Protein AF-A0A1Q7YDX2-F1 (afdb_monomer_lite)

Structure (mmCIF, N/CA/C/O backbone):
data_AF-A0A1Q7YDX2-F1
#
_entry.id   AF-A0A1Q7YDX2-F1
#
loop_
_atom_site.group_PDB
_atom_site.id
_atom_site.type_symbol
_atom_site.label_atom_id
_atom_site.label_alt_id
_atom_site.label_comp_id
_atom_site.label_asym_id
_atom_site.label_entity_id
_atom_site.label_seq_id
_atom_site.pdbx_PDB_ins_code
_atom_site.Cartn_x
_atom_site.Cartn_y
_atom_site.Cartn_z
_atom_site.occupancy
_atom_site.B_iso_or_equiv
_atom_site.auth_seq_id
_atom_site.auth_comp_id
_atom_site.auth_asym_id
_atom_site.auth_atom_id
_atom_site.pdbx_PDB_model_num
ATOM 1 N N . MET A 1 1 ? 14.168 -2.335 -15.732 1.00 57.78 1 MET A N 1
ATOM 2 C CA . MET A 1 1 ? 13.515 -3.150 -14.686 1.00 57.78 1 MET A CA 1
ATOM 3 C C . MET A 1 1 ? 12.551 -2.227 -13.967 1.00 57.78 1 MET A C 1
ATOM 5 O O . MET A 1 1 ? 13.003 -1.239 -13.409 1.00 57.78 1 MET A O 1
ATOM 9 N N . SER A 1 2 ? 11.249 -2.448 -14.109 1.00 68.25 2 SER A N 1
ATOM 10 C CA . SER A 1 2 ? 10.223 -1.644 -13.439 1.00 68.25 2 SER A CA 1
ATOM 11 C C . SER A 1 2 ? 10.241 -1.910 -11.932 1.00 68.25 2 SER A C 1
ATOM 13 O O . SER A 1 2 ? 10.353 -3.065 -11.521 1.00 68.25 2 SER A O 1
ATOM 15 N N . ASN A 1 3 ? 10.163 -0.854 -11.122 1.00 91.69 3 ASN A N 1
ATOM 16 C CA . ASN A 1 3 ? 10.216 -0.933 -9.663 1.00 91.69 3 ASN A CA 1
ATOM 17 C C . ASN A 1 3 ? 8.799 -0.799 -9.094 1.00 91.69 3 ASN A C 1
ATOM 19 O O . ASN A 1 3 ? 8.100 0.163 -9.413 1.00 91.69 3 ASN A O 1
ATOM 23 N N . ILE A 1 4 ? 8.373 -1.772 -8.288 1.00 95.00 4 ILE A N 1
ATOM 24 C CA . ILE A 1 4 ? 7.076 -1.754 -7.608 1.00 95.00 4 ILE A CA 1
ATOM 25 C C . ILE A 1 4 ? 7.323 -1.597 -6.115 1.00 95.00 4 ILE A C 1
ATOM 27 O O . ILE A 1 4 ? 8.067 -2.372 -5.516 1.00 95.00 4 ILE A O 1
ATOM 31 N N . ARG A 1 5 ? 6.645 -0.625 -5.507 1.00 95.94 5 ARG A N 1
ATOM 32 C CA . ARG A 1 5 ? 6.609 -0.435 -4.058 1.00 95.94 5 ARG A CA 1
ATOM 33 C C . ARG A 1 5 ? 5.171 -0.401 -3.583 1.00 95.94 5 ARG A C 1
ATOM 35 O O . ARG A 1 5 ? 4.307 0.172 -4.241 1.00 95.94 5 ARG A O 1
ATOM 42 N N . VAL A 1 6 ? 4.919 -0.989 -2.424 1.00 97.50 6 VAL A N 1
ATOM 43 C CA . VAL A 1 6 ? 3.610 -0.937 -1.773 1.00 97.50 6 VAL A CA 1
ATOM 44 C C . VAL A 1 6 ? 3.765 -0.306 -0.400 1.00 97.50 6 VAL A C 1
ATOM 46 O O . VAL A 1 6 ? 4.708 -0.605 0.332 1.00 97.50 6 VAL A O 1
ATOM 49 N N . GLU A 1 7 ? 2.874 0.616 -0.056 1.00 97.31 7 GLU A N 1
ATOM 50 C CA . GLU A 1 7 ? 2.986 1.370 1.189 1.00 97.31 7 GLU A CA 1
ATOM 51 C C . GLU A 1 7 ? 1.631 1.735 1.791 1.00 97.31 7 GLU A C 1
ATOM 53 O O . GLU A 1 7 ? 0.619 1.806 1.099 1.00 97.31 7 GLU A O 1
ATOM 58 N N . VAL A 1 8 ? 1.614 1.973 3.100 1.00 97.62 8 VAL A N 1
ATOM 59 C CA . VAL A 1 8 ? 0.503 2.598 3.819 1.00 97.62 8 VAL A CA 1
ATOM 60 C C . VAL A 1 8 ? 0.968 3.939 4.352 1.00 97.62 8 VAL A C 1
ATOM 62 O O . VAL A 1 8 ? 1.908 3.986 5.137 1.00 97.62 8 VAL A O 1
ATOM 65 N N . ASN A 1 9 ? 0.270 5.010 3.989 1.00 95.75 9 ASN A N 1
ATOM 66 C CA . ASN A 1 9 ? 0.516 6.361 4.479 1.00 95.75 9 ASN A CA 1
ATOM 67 C C . ASN A 1 9 ? -0.577 6.786 5.468 1.00 95.75 9 ASN A C 1
ATOM 69 O O . ASN A 1 9 ? -1.771 6.623 5.205 1.00 95.75 9 ASN A O 1
ATOM 73 N N . CYS A 1 10 ? -0.168 7.339 6.611 1.00 94.69 10 CYS A N 1
ATOM 74 C CA . CYS A 1 10 ? -1.047 7.919 7.624 1.00 94.69 10 CYS A CA 1
ATOM 75 C C . CYS A 1 10 ? -1.094 9.447 7.490 1.00 94.69 10 CYS A C 1
ATOM 77 O O . CYS A 1 10 ? -0.132 10.153 7.798 1.00 94.69 10 CYS A O 1
ATOM 79 N N . TYR A 1 11 ? -2.244 9.982 7.089 1.00 91.56 11 TYR A N 1
ATOM 80 C CA . TYR A 1 11 ? -2.476 11.421 7.007 1.00 91.56 11 TYR A CA 1
ATOM 81 C C . TYR A 1 11 ? -3.128 11.910 8.302 1.00 91.56 11 TYR A C 1
ATOM 83 O O . TYR A 1 11 ? -4.347 11.867 8.473 1.00 91.56 11 TYR A O 1
ATOM 91 N N . LYS A 1 12 ? -2.299 12.384 9.242 1.00 86.12 12 LYS A N 1
ATOM 92 C CA . LYS A 1 12 ? -2.727 12.780 10.602 1.00 86.12 12 LYS A CA 1
ATOM 93 C C . LYS A 1 12 ? -3.810 13.859 10.613 1.00 86.12 12 LYS A C 1
ATOM 95 O O . LYS A 1 12 ? -4.723 13.788 11.429 1.00 86.12 12 LYS A O 1
ATOM 100 N N . GLN A 1 13 ? -3.727 14.826 9.700 1.00 87.12 13 GLN A N 1
ATOM 101 C CA . GLN A 1 13 ? -4.675 15.943 9.608 1.00 87.12 13 GLN A CA 1
ATOM 102 C C . GLN A 1 13 ? -6.097 15.468 9.282 1.00 87.12 13 GLN A C 1
ATOM 104 O O . GLN A 1 13 ? -7.056 15.963 9.867 1.00 87.12 13 GLN A O 1
ATOM 109 N N . SER A 1 14 ? -6.234 14.472 8.403 1.00 85.94 14 SER A N 1
ATOM 110 C CA . SER A 1 14 ? -7.525 13.902 8.002 1.00 85.94 14 SER A CA 1
ATOM 111 C C . SER A 1 14 ? -7.885 12.616 8.752 1.00 85.94 14 SER A C 1
ATOM 113 O O . SER A 1 14 ? -8.965 12.072 8.540 1.00 85.94 14 SER A O 1
ATOM 115 N N . LYS A 1 15 ? -7.003 12.121 9.636 1.00 84.69 15 LYS A N 1
ATOM 116 C CA . LYS A 1 15 ? -7.115 10.811 10.306 1.00 84.69 15 LYS A CA 1
ATOM 117 C C . LYS A 1 15 ? -7.347 9.660 9.314 1.00 84.69 15 LYS A C 1
ATOM 119 O O . LYS A 1 15 ? -8.044 8.695 9.625 1.00 84.69 15 LYS A O 1
ATOM 124 N N . GLN A 1 16 ? -6.769 9.767 8.118 1.00 92.38 16 GLN A N 1
ATOM 125 C CA . GLN A 1 16 ? -6.924 8.782 7.051 1.00 92.38 16 GLN A CA 1
ATOM 126 C C . GLN A 1 16 ? -5.686 7.903 6.921 1.00 92.38 16 GLN A C 1
ATOM 128 O O . GLN A 1 16 ? -4.556 8.360 7.079 1.00 92.38 16 GLN A O 1
ATOM 133 N N . TYR A 1 17 ? -5.924 6.642 6.581 1.00 95.62 17 TYR A N 1
ATOM 134 C CA . TYR A 1 17 ? -4.894 5.708 6.153 1.00 95.62 17 TYR A CA 1
ATOM 135 C C . TYR A 1 17 ? -5.124 5.414 4.677 1.00 95.62 17 TYR A C 1
ATOM 137 O O . TYR A 1 17 ? -6.256 5.140 4.286 1.00 95.62 17 TYR A O 1
ATOM 145 N N . VAL A 1 18 ? -4.069 5.470 3.872 1.00 96.62 18 VAL A N 1
ATOM 146 C CA . VAL A 1 18 ? -4.129 5.202 2.432 1.00 96.62 18 VAL A CA 1
ATOM 147 C C . VAL A 1 18 ? -3.132 4.103 2.121 1.00 96.62 18 VAL A C 1
ATOM 149 O O . VAL A 1 18 ? -1.957 4.251 2.436 1.00 96.62 18 VAL A O 1
ATOM 152 N N . ALA A 1 19 ? -3.596 3.007 1.528 1.00 96.94 19 ALA A N 1
ATOM 153 C CA . ALA A 1 19 ? -2.707 1.994 0.967 1.00 96.94 19 ALA A CA 1
ATOM 154 C C . ALA A 1 19 ? -2.435 2.343 -0.501 1.00 96.94 19 ALA A C 1
ATOM 156 O O . ALA A 1 19 ? -3.355 2.735 -1.217 1.00 96.94 19 ALA A O 1
ATOM 157 N N . MET A 1 20 ? -1.191 2.229 -0.952 1.00 97.06 20 MET A N 1
ATOM 158 C CA .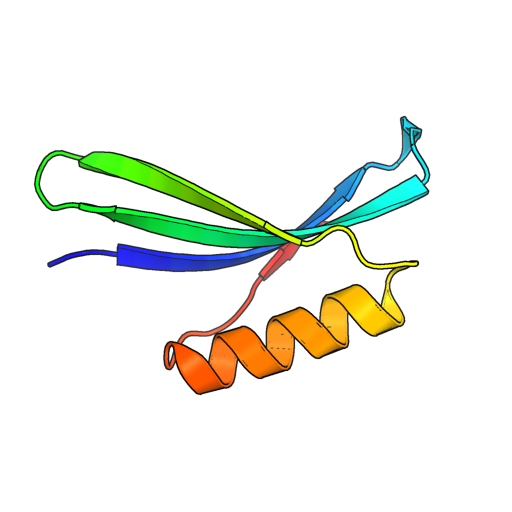 MET A 1 20 ? -0.765 2.649 -2.283 1.00 97.06 20 MET A CA 1
ATOM 159 C C . MET A 1 20 ? 0.116 1.590 -2.935 1.00 97.06 20 MET A C 1
ATOM 161 O O . MET A 1 20 ? 0.939 0.963 -2.269 1.00 97.06 20 MET A O 1
ATOM 165 N N . VAL A 1 21 ? -0.039 1.430 -4.247 1.00 97.06 21 VAL A N 1
ATOM 166 C CA . VAL A 1 21 ? 0.943 0.774 -5.119 1.00 97.06 21 VAL A CA 1
ATOM 167 C C . VAL A 1 21 ? 1.609 1.868 -5.935 1.00 97.06 21 VAL A C 1
ATOM 169 O O . VAL A 1 21 ? 0.913 2.643 -6.588 1.00 97.06 21 VAL A O 1
ATOM 172 N N . LEU A 1 22 ? 2.933 1.932 -5.892 1.00 95.56 22 LEU A N 1
ATOM 173 C CA . LEU A 1 22 ? 3.771 2.827 -6.677 1.00 95.56 22 LEU A CA 1
ATOM 174 C C . LEU A 1 22 ? 4.510 1.991 -7.716 1.00 95.56 22 LEU A C 1
ATOM 176 O O . LEU A 1 22 ? 5.202 1.036 -7.367 1.00 95.56 22 LEU A O 1
ATOM 180 N N . TYR A 1 23 ? 4.356 2.356 -8.981 1.00 94.25 23 TYR A N 1
ATOM 181 C CA . TYR A 1 23 ? 5.060 1.752 -10.102 1.00 94.25 23 TYR A CA 1
ATOM 182 C C . TYR A 1 23 ? 5.949 2.809 -10.739 1.00 94.25 23 TYR A C 1
ATOM 184 O O . TYR A 1 23 ? 5.451 3.868 -11.116 1.00 94.25 23 TYR A O 1
ATOM 192 N N . THR A 1 24 ? 7.235 2.508 -10.886 1.00 94.19 24 THR A N 1
ATOM 193 C CA . THR A 1 24 ? 8.171 3.327 -11.658 1.00 94.19 24 THR A CA 1
ATOM 194 C C . THR A 1 24 ? 8.679 2.524 -12.846 1.00 94.19 24 THR A C 1
ATOM 196 O O . THR A 1 24 ? 9.176 1.403 -12.688 1.00 94.19 24 THR A O 1
ATOM 199 N N . ASP A 1 25 ? 8.529 3.086 -14.041 1.00 92.25 25 ASP A N 1
ATOM 200 C CA . ASP A 1 25 ? 8.963 2.462 -15.285 1.00 92.25 25 ASP A CA 1
ATOM 201 C C . ASP A 1 25 ? 10.471 2.676 -15.545 1.00 92.25 25 ASP A C 1
ATOM 203 O O . ASP A 1 25 ? 11.211 3.205 -14.716 1.00 92.25 25 ASP A O 1
ATOM 207 N N . MET A 1 26 ? 10.959 2.235 -16.707 1.00 91.62 26 MET A N 1
ATOM 208 C CA . MET A 1 26 ? 12.378 2.375 -17.068 1.00 91.62 26 MET A CA 1
ATOM 209 C C . MET A 1 26 ? 12.790 3.806 -17.440 1.00 91.62 26 MET A C 1
ATOM 211 O O . MET A 1 26 ? 13.984 4.091 -17.481 1.00 91.62 26 MET A O 1
ATOM 215 N N . ASN A 1 27 ? 11.825 4.689 -17.691 1.00 92.88 27 ASN A N 1
ATOM 216 C CA . ASN A 1 27 ? 12.028 6.098 -18.007 1.00 92.88 27 ASN A CA 1
ATOM 217 C C . ASN A 1 27 ? 11.913 6.993 -16.759 1.00 92.88 27 ASN A C 1
ATOM 219 O O . ASN A 1 27 ? 11.973 8.215 -16.874 1.00 92.88 27 ASN A O 1
ATOM 223 N N . ASN A 1 28 ? 11.791 6.394 -15.566 1.00 88.31 28 ASN A N 1
ATOM 224 C CA . ASN A 1 28 ? 11.499 7.056 -14.291 1.00 88.31 28 ASN A CA 1
ATO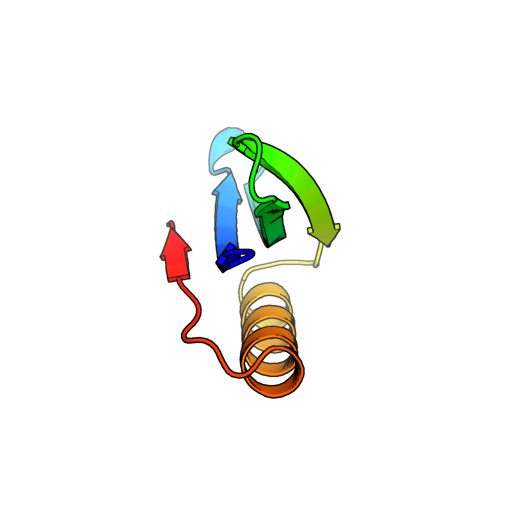M 225 C C . ASN A 1 28 ? 10.105 7.703 -14.218 1.00 88.31 28 ASN A C 1
ATOM 227 O O . ASN A 1 28 ? 9.846 8.525 -13.335 1.00 88.31 28 ASN A O 1
ATOM 231 N N . GLU A 1 29 ? 9.182 7.320 -15.097 1.00 93.56 29 GLU A N 1
ATOM 232 C CA . GLU A 1 29 ? 7.787 7.730 -14.999 1.00 93.56 29 GLU A CA 1
ATOM 233 C C . GLU A 1 29 ? 7.107 6.942 -13.882 1.00 93.56 29 GLU A C 1
ATOM 235 O O . GLU A 1 29 ? 7.281 5.728 -13.756 1.00 93.56 29 GLU A O 1
ATOM 240 N N . THR A 1 30 ? 6.347 7.642 -13.038 1.00 93.31 30 THR A N 1
ATOM 241 C CA . THR A 1 30 ? 5.715 7.044 -11.859 1.00 93.31 30 THR A CA 1
ATOM 242 C C . THR A 1 30 ? 4.199 7.088 -11.970 1.00 93.31 30 THR A C 1
ATOM 244 O O . THR A 1 30 ? 3.612 8.142 -12.210 1.00 93.31 30 THR A O 1
ATOM 247 N N . ALA A 1 31 ? 3.564 5.945 -11.731 1.00 94.44 31 ALA A N 1
ATOM 248 C CA . ALA A 1 31 ? 2.124 5.813 -11.579 1.00 94.44 31 ALA A CA 1
ATOM 249 C C . ALA A 1 31 ? 1.790 5.307 -10.174 1.00 94.44 31 ALA A C 1
ATOM 251 O O . ALA A 1 31 ? 2.584 4.610 -9.537 1.00 94.44 31 ALA A O 1
ATOM 252 N N . SER A 1 32 ? 0.596 5.651 -9.690 1.00 95.19 32 SER A N 1
ATOM 253 C CA . SER A 1 32 ? 0.126 5.185 -8.390 1.00 95.19 32 SER A CA 1
ATOM 254 C C . SER A 1 32 ? -1.331 4.751 -8.428 1.00 95.19 32 SER A C 1
ATOM 256 O O . SER A 1 32 ? -2.146 5.345 -9.134 1.00 95.19 32 SER A O 1
ATOM 258 N N . VAL A 1 33 ? -1.649 3.723 -7.645 1.00 96.56 33 VAL A N 1
ATOM 259 C CA . VAL A 1 33 ? -3.025 3.313 -7.349 1.00 96.56 33 VAL A CA 1
ATOM 260 C C . VAL A 1 33 ? -3.244 3.467 -5.852 1.00 96.56 33 VAL A C 1
ATOM 262 O O . VAL A 1 33 ? -2.524 2.855 -5.062 1.00 96.56 33 VAL A O 1
ATOM 265 N N . CYS A 1 34 ? -4.235 4.272 -5.472 1.00 96.25 34 CYS A N 1
ATOM 266 C CA . CYS A 1 34 ? -4.565 4.573 -4.080 1.00 96.25 34 CYS A CA 1
ATOM 267 C C . CYS A 1 34 ? -5.844 3.858 -3.645 1.00 96.25 34 CYS A C 1
ATOM 269 O O . CYS A 1 34 ? -6.867 3.911 -4.327 1.00 96.25 34 CYS A O 1
ATOM 271 N N . TYR A 1 35 ? -5.803 3.269 -2.456 1.00 96.44 35 TYR A N 1
ATOM 272 C CA . TYR A 1 35 ? -6.945 2.693 -1.762 1.00 96.44 35 TYR A CA 1
ATOM 273 C C . TYR A 1 35 ? -7.200 3.493 -0.487 1.00 96.44 35 TYR A C 1
ATOM 275 O O . TYR A 1 35 ? -6.265 3.765 0.268 1.00 96.44 35 TYR A O 1
ATOM 283 N N . TYR A 1 36 ? -8.467 3.822 -0.224 1.00 95.31 36 TYR A N 1
ATOM 284 C CA . TYR A 1 36 ? -8.902 4.647 0.912 1.00 95.31 36 TYR A CA 1
ATOM 285 C C . TYR A 1 36 ? -9.695 3.817 1.940 1.00 95.31 36 TYR A C 1
ATOM 287 O O . TYR A 1 36 ? -10.916 3.943 2.036 1.00 95.31 36 TYR A O 1
ATOM 295 N N . PRO A 1 37 ? -9.035 2.914 2.682 1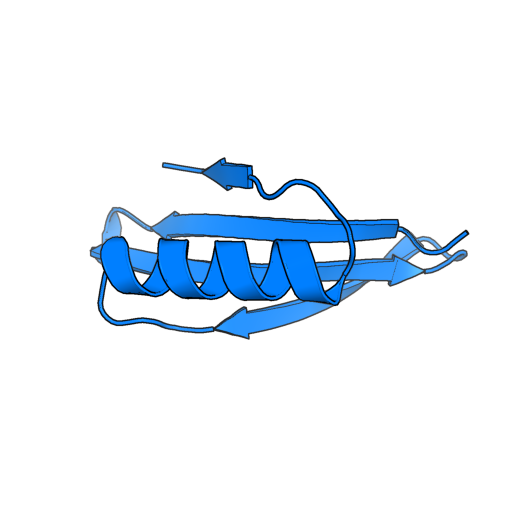.00 94.06 37 PRO A N 1
ATOM 296 C CA . PRO A 1 37 ? -9.678 2.073 3.682 1.00 94.06 37 PRO A CA 1
ATOM 297 C C . PRO A 1 37 ? -10.154 2.864 4.903 1.00 94.06 37 PRO A C 1
ATOM 299 O O . PRO A 1 37 ? -9.604 3.902 5.278 1.00 94.06 37 PRO A O 1
ATOM 302 N N . THR A 1 38 ? -11.134 2.303 5.608 1.00 91.50 38 THR A N 1
ATOM 303 C CA . THR A 1 38 ? -11.644 2.858 6.866 1.00 91.50 38 THR A CA 1
ATOM 304 C C . THR A 1 38 ? -10.713 2.504 8.036 1.00 91.50 38 THR A C 1
ATOM 306 O O . THR A 1 38 ? -11.008 1.652 8.870 1.00 91.50 38 THR A O 1
ATOM 309 N N . GLY A 1 39 ? -9.555 3.166 8.098 1.00 92.69 39 GLY A N 1
ATOM 310 C CA . GLY A 1 39 ? -8.630 3.099 9.233 1.00 92.69 39 GLY A CA 1
ATOM 311 C C . GLY A 1 39 ? -7.446 2.137 9.076 1.00 92.69 39 GLY A C 1
ATOM 312 O O . GLY A 1 39 ? -7.288 1.441 8.072 1.00 92.69 39 GLY A O 1
ATOM 313 N N . LYS A 1 40 ? -6.594 2.100 10.112 1.00 93.56 40 LYS A N 1
ATOM 314 C CA . LYS A 1 40 ? -5.295 1.401 10.094 1.00 93.56 40 LYS A CA 1
ATOM 315 C C . LYS A 1 40 ? -5.416 -0.092 9.799 1.00 93.56 40 LYS A C 1
ATOM 317 O O . LYS A 1 40 ? -4.635 -0.619 9.019 1.00 93.56 40 LYS A O 1
ATOM 322 N N . ARG A 1 41 ? -6.381 -0.776 10.426 1.00 95.25 41 ARG A N 1
ATOM 323 C CA . ARG A 1 41 ? -6.531 -2.238 10.324 1.00 95.25 41 ARG A CA 1
ATOM 324 C C . ARG A 1 41 ? -6.782 -2.679 8.884 1.00 95.25 41 ARG A C 1
ATOM 326 O O . ARG A 1 41 ? -6.090 -3.567 8.394 1.00 95.25 41 ARG A O 1
ATOM 333 N N . GLU A 1 42 ? -7.733 -2.036 8.212 1.00 96.56 42 GLU A N 1
ATOM 334 C CA . GLU A 1 42 ? -8.043 -2.341 6.815 1.00 96.56 42 GLU A CA 1
ATOM 335 C C . GLU A 1 42 ? -6.904 -1.910 5.883 1.00 96.56 42 GLU A C 1
ATOM 337 O O . GLU A 1 42 ? -6.555 -2.659 4.975 1.00 96.56 42 GLU A O 1
ATOM 342 N N . ALA A 1 43 ? -6.228 -0.787 6.157 1.00 96.06 43 ALA A N 1
ATOM 343 C CA . ALA A 1 43 ? -5.034 -0.395 5.404 1.00 96.06 43 ALA A CA 1
ATOM 344 C C . ALA A 1 43 ? -3.914 -1.437 5.478 1.00 96.06 43 ALA A C 1
ATOM 346 O O . ALA A 1 43 ? -3.341 -1.799 4.455 1.00 96.06 43 ALA A O 1
ATOM 347 N N . THR A 1 44 ? -3.637 -1.975 6.667 1.00 95.81 44 THR A N 1
ATOM 348 C CA . THR A 1 44 ? -2.650 -3.046 6.838 1.00 95.81 44 THR A CA 1
ATOM 349 C C . THR A 1 44 ? -3.089 -4.340 6.152 1.00 95.81 44 THR A C 1
ATOM 351 O O . THR A 1 44 ? -2.253 -5.029 5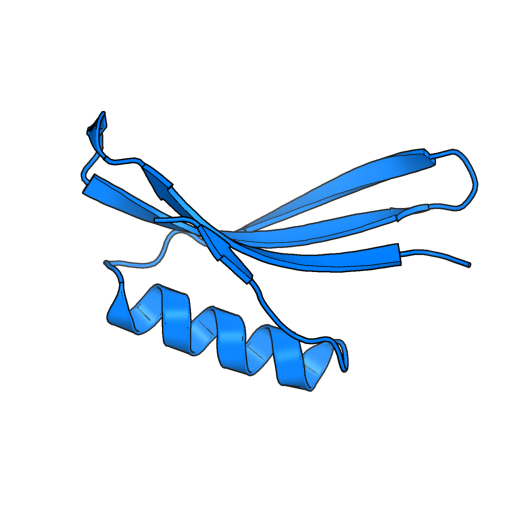.573 1.00 95.81 44 THR A O 1
ATOM 354 N N . ARG A 1 45 ? -4.387 -4.671 6.158 1.00 97.69 45 ARG A N 1
ATOM 355 C CA . ARG A 1 45 ? -4.906 -5.847 5.440 1.00 97.69 45 ARG A CA 1
ATOM 356 C C . ARG A 1 45 ? -4.700 -5.722 3.931 1.00 97.69 45 ARG A C 1
ATOM 358 O O . ARG A 1 45 ? -4.251 -6.676 3.303 1.00 97.69 45 ARG A O 1
ATOM 365 N N . ILE A 1 46 ? -4.998 -4.549 3.371 1.00 97.75 46 ILE A N 1
ATOM 366 C CA . ILE A 1 46 ? -4.752 -4.253 1.956 1.00 97.75 46 ILE A CA 1
ATOM 367 C C . ILE A 1 46 ? -3.252 -4.326 1.663 1.00 97.75 46 ILE A C 1
ATOM 369 O O . ILE A 1 46 ? -2.873 -4.995 0.710 1.00 97.75 46 ILE A O 1
ATOM 373 N N . LEU A 1 47 ? -2.394 -3.742 2.508 1.00 97.50 47 LEU A N 1
ATOM 374 C CA . LEU A 1 47 ? -0.938 -3.829 2.346 1.00 97.50 47 LEU A CA 1
ATOM 375 C C . LEU A 1 47 ? -0.462 -5.281 2.237 1.00 97.50 47 LEU A C 1
ATOM 377 O O . LEU A 1 47 ? 0.251 -5.602 1.298 1.00 97.50 47 LEU A O 1
ATOM 381 N N . LYS A 1 48 ? -0.909 -6.173 3.132 1.00 97.88 48 LYS A N 1
ATOM 382 C CA . LYS A 1 48 ? -0.544 -7.600 3.086 1.00 97.88 48 LYS A CA 1
ATOM 383 C C . LYS A 1 48 ? -1.029 -8.311 1.823 1.00 97.88 48 LYS A C 1
ATOM 385 O O . LYS A 1 48 ? -0.321 -9.165 1.298 1.00 97.88 48 LYS A O 1
ATOM 390 N N . ALA A 1 4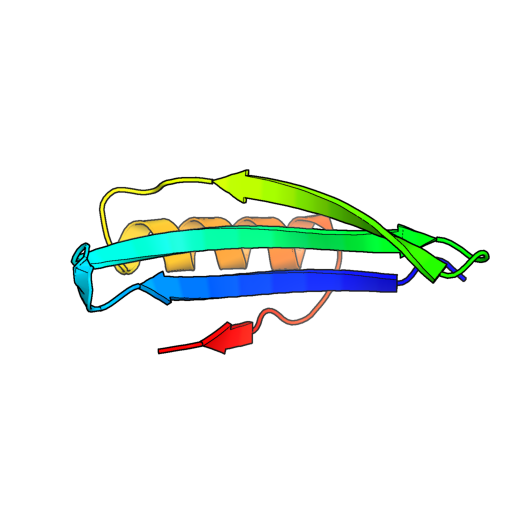9 ? -2.206 -7.953 1.312 1.00 98.00 49 ALA A N 1
ATOM 391 C CA . ALA A 1 49 ? -2.680 -8.480 0.035 1.00 98.00 49 ALA A CA 1
ATOM 392 C C . ALA A 1 49 ? -1.805 -7.999 -1.137 1.00 98.00 49 ALA A C 1
ATOM 394 O O . ALA A 1 49 ? -1.465 -8.791 -2.011 1.00 98.00 49 ALA A O 1
ATOM 395 N N . LEU A 1 50 ? -1.403 -6.724 -1.127 1.00 97.00 50 LEU A N 1
ATOM 396 C CA . LEU A 1 50 ? -0.542 -6.139 -2.155 1.00 97.00 50 LEU A CA 1
ATOM 397 C C . LEU A 1 50 ? 0.888 -6.706 -2.099 1.00 97.00 50 LEU A C 1
ATOM 399 O O . LEU A 1 50 ? 1.441 -7.030 -3.145 1.00 97.00 50 LEU A O 1
ATOM 403 N N . GLU A 1 51 ? 1.463 -6.893 -0.907 1.00 97.19 51 GLU A N 1
ATOM 404 C CA . GLU A 1 51 ? 2.756 -7.574 -0.715 1.00 97.19 51 GLU A CA 1
ATOM 405 C C . GLU A 1 51 ? 2.761 -8.957 -1.381 1.00 97.19 51 GLU A C 1
ATOM 407 O O . GLU A 1 51 ? 3.657 -9.267 -2.164 1.00 97.19 51 GLU A O 1
ATOM 412 N N . ALA A 1 52 ? 1.725 -9.766 -1.125 1.00 97.19 52 ALA A N 1
ATOM 413 C CA . ALA A 1 52 ? 1.594 -11.099 -1.709 1.00 97.19 52 ALA A CA 1
ATOM 414 C C . ALA A 1 52 ? 1.361 -11.060 -3.229 1.00 97.19 52 ALA A C 1
ATOM 416 O O . ALA A 1 52 ? 1.924 -11.873 -3.957 1.00 97.19 52 ALA A O 1
ATOM 417 N N . GLN A 1 53 ? 0.549 -10.116 -3.715 1.00 96.31 53 GLN A N 1
ATOM 418 C CA . GLN A 1 53 ? 0.239 -9.974 -5.140 1.00 96.31 53 GLN A CA 1
ATOM 419 C C . GLN A 1 53 ? 1.466 -9.574 -5.967 1.00 96.31 53 GLN A C 1
ATOM 421 O O . GLN A 1 53 ? 1.659 -10.090 -7.067 1.00 96.31 53 GLN A O 1
ATOM 426 N N . TYR A 1 54 ? 2.269 -8.638 -5.459 1.00 94.50 54 TYR A N 1
ATOM 427 C CA . TYR A 1 54 ? 3.410 -8.074 -6.181 1.00 94.50 54 TYR A CA 1
ATOM 428 C C . TYR A 1 54 ? 4.755 -8.692 -5.778 1.00 94.50 54 TYR A C 1
ATOM 430 O O . TYR A 1 54 ? 5.768 -8.366 -6.389 1.00 94.50 54 TYR A O 1
ATOM 438 N N . ASN A 1 55 ? 4.766 -9.599 -4.795 1.00 95.62 55 ASN A N 1
ATOM 439 C CA . ASN A 1 55 ? 5.959 -10.253 -4.254 1.00 95.62 55 ASN A CA 1
ATOM 440 C C . ASN A 1 55 ? 7.034 -9.247 -3.792 1.00 95.62 55 ASN A C 1
ATOM 442 O O . ASN A 1 55 ? 8.206 -9.345 -4.157 1.00 95.62 55 ASN A O 1
ATOM 446 N N . VAL A 1 56 ? 6.609 -8.256 -3.005 1.00 95.50 56 VAL A N 1
ATOM 447 C CA . VAL A 1 56 ? 7.458 -7.193 -2.439 1.00 95.50 56 VAL A CA 1
ATOM 448 C C . VAL A 1 56 ? 7.145 -6.985 -0.961 1.00 95.50 56 VAL A C 1
ATOM 450 O O . VAL A 1 56 ? 6.039 -7.275 -0.509 1.00 95.50 56 VAL A O 1
ATOM 453 N N . GLU A 1 57 ? 8.104 -6.453 -0.204 1.00 96.19 57 GLU A N 1
ATOM 454 C CA . GLU A 1 57 ? 7.879 -6.048 1.185 1.00 96.19 57 GLU A CA 1
ATOM 455 C C . GLU A 1 57 ? 7.212 -4.666 1.245 1.00 96.19 57 GLU A C 1
ATOM 457 O O . GLU A 1 57 ? 7.594 -3.737 0.527 1.00 96.19 57 GLU A O 1
ATOM 462 N N . GLY A 1 58 ? 6.186 -4.538 2.085 1.00 94.75 58 GLY A N 1
ATOM 463 C CA . GLY A 1 58 ? 5.400 -3.323 2.221 1.00 94.75 58 GLY A CA 1
ATOM 464 C C . GLY A 1 58 ? 5.917 -2.407 3.320 1.00 94.75 58 GLY A C 1
ATOM 465 O O . GLY A 1 58 ? 6.446 -2.850 4.337 1.00 94.75 58 GLY A O 1
ATOM 466 N N . ILE A 1 59 ? 5.712 -1.105 3.1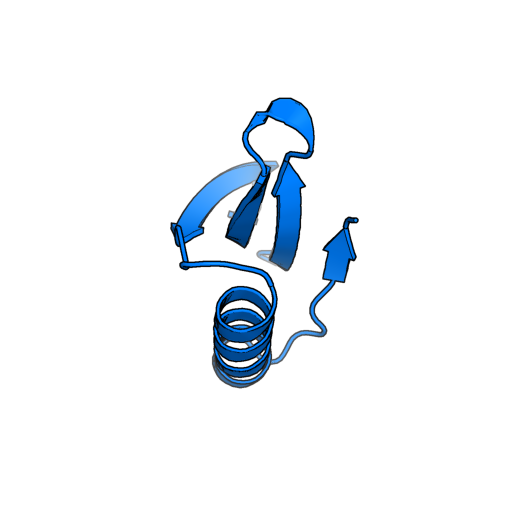38 1.00 96.88 59 ILE A N 1
ATOM 467 C CA . ILE A 1 59 ? 6.161 -0.074 4.082 1.00 96.88 59 ILE A CA 1
ATOM 468 C C . ILE A 1 59 ? 4.953 0.550 4.785 1.00 96.88 59 ILE A C 1
ATOM 470 O O . ILE A 1 59 ? 3.930 0.820 4.161 1.00 96.88 59 ILE A O 1
ATOM 474 N N . ILE A 1 60 ? 5.052 0.817 6.088 1.00 94.44 60 ILE A N 1
ATOM 475 C CA . ILE A 1 60 ? 4.035 1.575 6.831 1.00 94.44 60 ILE A CA 1
ATOM 476 C C . ILE A 1 60 ? 4.647 2.897 7.298 1.00 94.44 60 ILE A C 1
ATOM 478 O O . ILE A 1 60 ? 5.476 2.915 8.203 1.00 94.44 60 ILE A O 1
ATOM 482 N N . ASN A 1 61 ? 4.179 4.001 6.723 1.00 91.88 61 ASN A N 1
ATOM 483 C CA . ASN A 1 61 ? 4.553 5.366 7.073 1.00 91.88 61 ASN A CA 1
ATOM 484 C C . ASN A 1 61 ? 3.486 5.960 8.016 1.00 91.88 61 ASN A C 1
ATOM 486 O O . ASN A 1 61 ? 2.338 6.175 7.613 1.00 91.88 61 ASN A O 1
ATOM 490 N N . THR A 1 62 ? 3.839 6.195 9.286 1.00 80.12 62 THR A N 1
ATOM 491 C CA . THR A 1 62 ? 2.913 6.644 10.354 1.00 80.12 62 THR A CA 1
ATOM 492 C C . THR A 1 62 ? 3.045 8.100 10.772 1.00 80.12 62 THR A C 1
ATOM 494 O O . THR A 1 62 ? 4.185 8.570 10.971 1.00 80.12 62 THR A O 1
#

Sequence (62 aa):
MSNIRVEVNCYKQSKQYVAMVLYTDMNNETASVCYYPTGKREATRILKALEAQYNVEGIINT

Foldseek 3Di:
DKDWAWEWAQDPVVRWIKIKIWIADPVRDIDMDIDTDPHDVVSVVVSVVVCVVVVHDYYYHD

Secondary structure (DSSP, 8-state):
--EEEEEEEEETTTTEEEEEEEEE-TTS-EEEEEE--SSHHHHHHHHHHHHHHHT--EEEE-

pLDDT: mean 93.3, std 6.62, range [57.78, 98.0]

Radius of gyration: 11.84 Å; chains: 1; bounding box: 25×27×29 Å